Protein AF-A0A3G3CBD1-F1 (afdb_monomer)

pLDDT: mean 96.03, std 3.18, range [82.62, 98.62]

InterPro domains:
  IPR000298 Cytochrome c oxidase subunit III-like [PF00510] (3-67)
  IPR000298 Cytochrome c oxidase subunit III-like [PS50253] (1-67)
  IPR024791 Cytochrome c oxidase subunit III [PTHR11403] (2-67)
  IPR035973 Cytochrome c oxidase subunit III-like superfamily [SSF81452] (1-67)

Mean predicted aligned error: 3.52 Å

Nearest PDB structures (foldseek):
  8ugj-assembly1_4C  TM=9.298E-01  e=1.526E-05  Sus scrofa
  8pw5-assembly1_c  TM=9.263E-01  e=9.768E-05  Mus musculus

Structure (mmCIF, N/CA/C/O backbone):
data_AF-A0A3G3CBD1-F1
#
_entry.id   AF-A0A3G3CBD1-F1
#
loop_
_atom_site.group_PDB
_atom_site.id
_atom_site.type_symbol
_atom_site.label_atom_id
_atom_site.label_alt_id
_atom_site.label_comp_id
_atom_site.label_asym_id
_atom_site.label_entity_id
_atom_site.label_seq_id
_atom_site.pdbx_PDB_ins_code
_atom_site.Cartn_x
_atom_site.Cartn_y
_atom_site.Cartn_z
_atom_site.occupancy
_atom_site.B_iso_or_equiv
_atom_site.auth_seq_id
_atom_site.auth_comp_id
_atom_site.auth_asym_id
_atom_site.auth_atom_id
_atom_site.pdbx_PDB_model_num
ATOM 1 N N . GLY A 1 1 ? 2.812 -4.754 -20.186 1.00 86.56 1 GLY A N 1
ATOM 2 C CA . GLY A 1 1 ? 3.600 -3.579 -19.771 1.00 86.56 1 GLY A CA 1
ATOM 3 C C . GLY A 1 1 ? 5.028 -3.689 -20.262 1.00 86.56 1 GL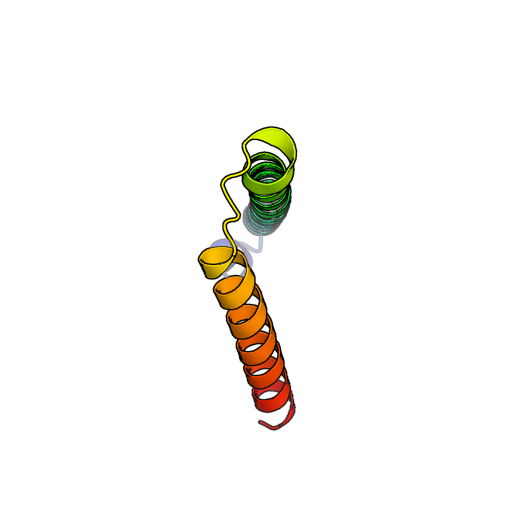Y A C 1
ATOM 4 O O . GLY A 1 1 ? 5.289 -3.306 -21.390 1.00 86.56 1 GLY A O 1
ATOM 5 N N . LEU A 1 2 ? 5.922 -4.274 -19.457 1.00 89.31 2 LEU A N 1
ATOM 6 C CA . LEU A 1 2 ? 7.372 -4.295 -19.717 1.00 89.31 2 LEU A CA 1
ATOM 7 C C . LEU A 1 2 ? 7.779 -4.963 -21.041 1.00 89.31 2 LEU A C 1
ATOM 9 O O . LEU A 1 2 ? 8.601 -4.417 -21.761 1.00 89.31 2 LEU A O 1
ATOM 13 N N . SER A 1 3 ? 7.168 -6.094 -21.413 1.00 90.88 3 SER A N 1
ATOM 14 C CA . SER A 1 3 ? 7.454 -6.743 -22.706 1.00 90.88 3 SER A CA 1
ATOM 15 C C . SER A 1 3 ? 7.111 -5.839 -23.903 1.00 90.88 3 SER A C 1
ATOM 17 O O . SER A 1 3 ? 7.947 -5.685 -24.789 1.00 90.88 3 SER A O 1
ATOM 19 N N . SER A 1 4 ? 5.949 -5.170 -23.882 1.00 92.19 4 SER A N 1
ATOM 20 C CA . SER A 1 4 ? 5.549 -4.197 -24.917 1.00 92.19 4 SER A CA 1
ATOM 21 C C . SER A 1 4 ? 6.483 -2.992 -24.959 1.00 92.19 4 SER A C 1
ATOM 23 O O . SER A 1 4 ? 6.835 -2.516 -26.032 1.00 92.19 4 SER A O 1
ATOM 25 N N . TRP A 1 5 ? 6.942 -2.535 -23.794 1.00 92.25 5 TRP A N 1
ATOM 26 C CA . TRP A 1 5 ? 7.887 -1.431 -23.722 1.00 92.25 5 TRP A CA 1
ATOM 27 C C . TRP A 1 5 ? 9.258 -1.807 -24.299 1.00 92.25 5 TRP A C 1
ATOM 29 O O . TRP A 1 5 ? 9.822 -1.031 -25.061 1.00 92.25 5 TRP A O 1
ATOM 39 N N . PHE A 1 6 ? 9.775 -3.003 -24.008 1.00 92.69 6 PHE A N 1
ATOM 40 C CA . PHE A 1 6 ? 11.090 -3.427 -24.499 1.00 92.69 6 PHE A CA 1
ATOM 41 C C . PHE A 1 6 ? 11.100 -3.884 -25.963 1.00 92.69 6 PHE A C 1
ATOM 43 O O . PHE A 1 6 ? 12.122 -3.727 -26.619 1.00 92.69 6 PHE A O 1
ATOM 50 N N . HIS A 1 7 ? 9.998 -4.440 -26.479 1.00 92.25 7 HIS A N 1
ATOM 51 C CA . HIS A 1 7 ? 9.944 -4.968 -27.851 1.00 92.25 7 HIS A CA 1
ATOM 52 C C . HIS A 1 7 ? 9.298 -4.000 -28.846 1.00 92.25 7 HIS A C 1
ATOM 54 O O . HIS A 1 7 ? 9.749 -3.908 -29.982 1.00 92.25 7 HIS A O 1
ATOM 60 N N . ASN A 1 8 ? 8.261 -3.269 -28.425 1.00 91.62 8 ASN A N 1
ATOM 61 C CA . ASN A 1 8 ? 7.490 -2.379 -29.298 1.00 91.62 8 ASN A CA 1
ATOM 62 C C . ASN A 1 8 ? 7.740 -0.890 -29.000 1.00 91.62 8 ASN A C 1
ATOM 64 O O . ASN A 1 8 ? 7.114 -0.041 -29.627 1.00 91.62 8 ASN A O 1
ATOM 68 N N . TYR A 1 9 ? 8.602 -0.563 -28.025 1.00 89.38 9 TYR A N 1
ATOM 69 C CA . TYR A 1 9 ? 8.853 0.800 -27.520 1.00 89.38 9 TYR A CA 1
ATOM 70 C C . TYR A 1 9 ? 7.598 1.546 -27.038 1.00 89.38 9 TYR A C 1
ATOM 72 O O . TYR A 1 9 ? 7.630 2.752 -26.797 1.00 89.38 9 TYR A O 1
ATOM 80 N N . GLU A 1 10 ? 6.493 0.826 -26.834 1.00 93.12 10 GLU A N 1
AT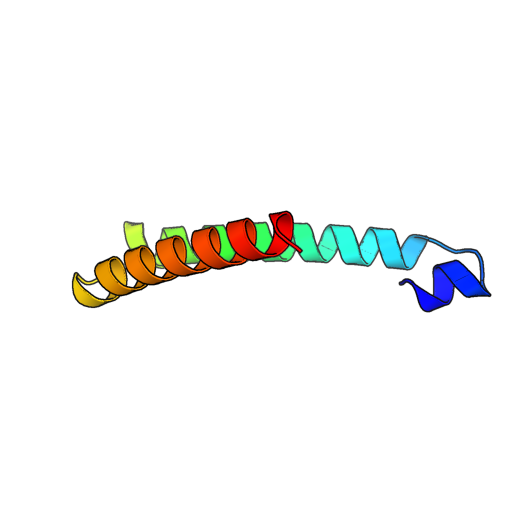OM 81 C CA . GLU A 1 10 ? 5.207 1.403 -26.471 1.00 93.12 10 GLU A CA 1
ATOM 82 C C . GLU A 1 10 ? 4.987 1.280 -24.9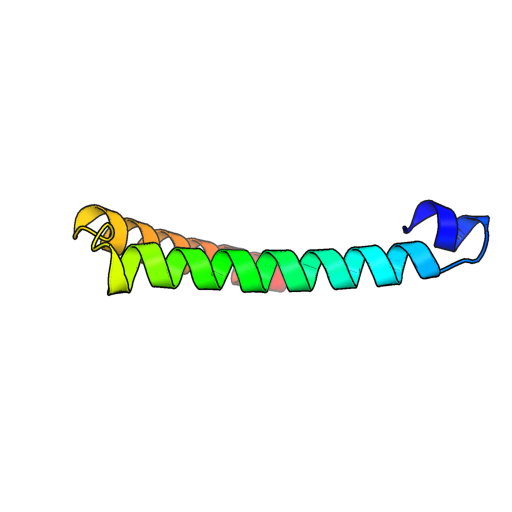56 1.00 93.12 10 GLU A C 1
ATOM 84 O O . GLU A 1 10 ? 4.917 0.180 -24.396 1.00 93.12 10 GLU A O 1
ATOM 89 N N . SER A 1 11 ? 4.909 2.422 -24.272 1.00 92.62 11 SER A N 1
ATOM 90 C CA . SER A 1 11 ? 4.857 2.511 -22.805 1.00 92.62 11 SER A CA 1
ATOM 91 C C . SER A 1 11 ? 3.441 2.639 -22.235 1.00 92.62 11 SER A C 1
ATOM 93 O O . SER A 1 11 ? 3.271 2.584 -21.015 1.00 92.62 11 SER A O 1
ATOM 95 N N . SER A 1 12 ? 2.416 2.755 -23.086 1.00 93.75 12 SER A N 1
ATOM 96 C CA . SER A 1 12 ? 1.009 2.938 -22.691 1.00 93.75 12 SER A CA 1
ATOM 97 C C . SER A 1 12 ? 0.563 1.907 -21.646 1.00 93.75 12 SER A C 1
ATOM 99 O O . SER A 1 12 ? 0.045 2.261 -20.588 1.00 93.75 12 SER A O 1
ATOM 101 N N . LEU A 1 13 ? 0.869 0.628 -21.874 1.00 94.12 13 LEU A N 1
ATOM 102 C CA . LEU A 1 13 ? 0.529 -0.470 -20.968 1.00 94.12 13 LEU A CA 1
ATOM 103 C C . LEU A 1 13 ? 1.270 -0.419 -19.623 1.00 94.12 13 LEU A C 1
ATOM 105 O O . LEU A 1 13 ? 0.770 -0.961 -18.639 1.00 94.12 13 LEU A O 1
ATOM 109 N N . VAL A 1 14 ? 2.466 0.177 -19.560 1.00 94.94 14 VAL A N 1
ATOM 110 C CA . VAL A 1 14 ? 3.170 0.397 -18.283 1.00 94.94 14 VAL A CA 1
ATOM 111 C C . VAL A 1 14 ? 2.462 1.497 -17.496 1.00 94.94 14 VAL A C 1
ATOM 113 O O . VAL A 1 14 ? 2.175 1.296 -16.320 1.00 94.94 14 VAL A O 1
ATOM 116 N N . PHE A 1 15 ? 2.093 2.606 -18.145 1.00 95.12 15 PHE A N 1
ATOM 117 C CA . PHE A 1 15 ? 1.349 3.691 -17.499 1.00 95.12 15 PHE A CA 1
ATOM 118 C C . PHE A 1 15 ? -0.019 3.243 -16.986 1.00 95.12 15 PHE A C 1
ATOM 120 O O . PHE A 1 15 ? -0.354 3.517 -15.834 1.00 95.12 15 PHE A O 1
ATOM 127 N N . PHE A 1 16 ? -0.781 2.495 -17.789 1.00 96.56 16 PHE A N 1
ATOM 128 C CA . PHE A 1 16 ? -2.046 1.916 -17.336 1.00 96.56 16 PHE A CA 1
ATOM 129 C C . PHE A 1 16 ? -1.849 0.949 -16.163 1.00 96.56 16 PHE A C 1
ATOM 131 O O . PHE A 1 16 ? -2.615 0.998 -15.204 1.00 96.56 16 PHE A O 1
ATOM 138 N N . GLY A 1 17 ? -0.806 0.114 -16.194 1.00 96.31 17 GLY A N 1
ATOM 139 C CA . GLY A 1 17 ? -0.477 -0.778 -15.080 1.00 96.31 17 GLY A CA 1
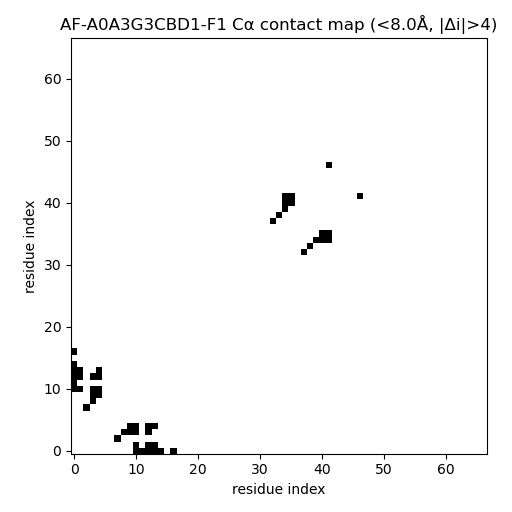ATOM 140 C C . GLY A 1 17 ? -0.164 -0.018 -13.788 1.00 96.31 17 GLY A C 1
ATOM 141 O O . GLY A 1 17 ? -0.702 -0.353 -12.735 1.00 96.31 17 GLY A O 1
ATOM 142 N N . MET A 1 18 ? 0.643 1.043 -13.870 1.00 96.25 18 MET A N 1
ATOM 143 C CA . MET A 1 18 ? 0.968 1.894 -12.721 1.00 96.25 18 MET A CA 1
ATOM 144 C C . MET A 1 18 ? -0.267 2.619 -12.178 1.00 96.25 18 MET A C 1
ATOM 146 O O . MET A 1 18 ? -0.471 2.650 -10.966 1.00 96.25 18 MET A O 1
ATOM 150 N N . LEU A 1 19 ? -1.124 3.151 -13.057 1.00 97.81 19 LEU A N 1
ATOM 151 C CA . LEU A 1 19 ? -2.385 3.781 -12.664 1.00 97.81 19 LEU A CA 1
ATOM 152 C C . LEU A 1 19 ? -3.282 2.793 -11.910 1.00 97.81 19 LEU A C 1
ATOM 154 O O . LEU A 1 19 ? -3.782 3.116 -10.834 1.00 97.81 19 LEU A O 1
ATOM 158 N N . LEU A 1 20 ? -3.456 1.583 -12.447 1.00 97.88 20 LEU A N 1
ATOM 159 C CA . LEU A 1 20 ? -4.257 0.545 -11.805 1.00 97.88 20 LEU A CA 1
ATOM 160 C C . LEU A 1 20 ? -3.670 0.138 -10.452 1.00 97.88 20 LEU A C 1
ATOM 162 O O . LEU A 1 20 ? -4.432 0.042 -9.497 1.00 97.88 20 LEU A O 1
ATOM 166 N N . MET A 1 21 ? -2.346 -0.024 -10.337 1.00 97.94 21 MET A N 1
ATOM 167 C CA . MET A 1 21 ? -1.707 -0.305 -9.045 1.00 97.94 21 MET A CA 1
ATOM 168 C C . MET A 1 21 ? -1.972 0.796 -8.014 1.00 97.94 21 MET A C 1
ATOM 170 O O . MET A 1 21 ? -2.301 0.503 -6.870 1.00 97.94 21 MET A O 1
ATOM 174 N N . ILE A 1 22 ? -1.871 2.070 -8.393 1.00 98.44 22 ILE A N 1
ATOM 175 C CA . ILE A 1 22 ? -2.156 3.173 -7.464 1.00 98.44 22 ILE A CA 1
ATOM 176 C C . ILE A 1 22 ? -3.631 3.144 -7.043 1.00 98.44 22 ILE A C 1
ATOM 178 O O . ILE A 1 22 ? -3.944 3.261 -5.856 1.00 98.44 22 ILE A O 1
ATOM 182 N N . LEU A 1 23 ? -4.544 2.942 -7.996 1.00 98.44 23 LEU A N 1
ATOM 183 C CA . LEU A 1 23 ? -5.975 2.865 -7.714 1.00 98.44 23 LEU A CA 1
ATOM 184 C C . LEU A 1 23 ? -6.321 1.689 -6.796 1.00 98.44 23 LEU A C 1
ATOM 186 O O . LEU A 1 23 ? -7.160 1.857 -5.909 1.00 98.44 23 LEU A O 1
ATOM 190 N N . THR A 1 24 ? -5.714 0.515 -6.978 1.00 98.50 24 THR A N 1
ATOM 191 C CA . THR A 1 24 ? -5.955 -0.636 -6.097 1.00 98.50 24 THR A CA 1
ATOM 192 C C . THR A 1 24 ? -5.407 -0.385 -4.701 1.00 98.50 24 THR A C 1
ATOM 194 O O . THR A 1 24 ? -6.118 -0.651 -3.737 1.00 98.50 24 THR A O 1
ATOM 197 N N . MET A 1 25 ? -4.213 0.207 -4.570 1.00 98.44 25 MET A N 1
ATOM 198 C CA . MET A 1 25 ? -3.648 0.564 -3.265 1.00 98.44 25 MET A CA 1
ATOM 199 C C . MET A 1 25 ? -4.561 1.536 -2.507 1.00 98.44 25 MET A C 1
ATOM 201 O O . MET A 1 25 ? -4.884 1.293 -1.346 1.00 98.44 25 MET A O 1
ATOM 205 N N . ILE A 1 26 ? -5.047 2.598 -3.158 1.00 98.50 26 ILE A N 1
ATOM 206 C CA . ILE A 1 26 ? -5.953 3.574 -2.526 1.00 98.50 26 ILE A CA 1
ATOM 207 C C . ILE A 1 26 ? -7.266 2.913 -2.089 1.00 98.50 26 ILE A C 1
ATOM 209 O O . ILE A 1 26 ? -7.740 3.146 -0.976 1.00 98.50 26 ILE A O 1
ATOM 213 N N . GLN A 1 27 ? -7.867 2.090 -2.953 1.00 98.31 27 GLN A N 1
ATOM 214 C CA . GLN A 1 27 ? -9.126 1.408 -2.641 1.00 98.31 27 GLN A CA 1
ATOM 215 C C . GLN A 1 27 ? -8.964 0.403 -1.503 1.00 98.31 27 GLN A C 1
ATOM 217 O O . GLN A 1 27 ? -9.810 0.361 -0.613 1.00 98.31 27 GLN A O 1
ATOM 222 N N . TRP A 1 28 ? -7.859 -0.339 -1.489 1.00 98.50 28 TRP A N 1
ATOM 223 C CA . TRP A 1 28 ? -7.574 -1.298 -0.434 1.00 98.50 28 TRP A CA 1
ATOM 224 C C . TRP A 1 28 ? -7.403 -0.608 0.922 1.00 98.50 28 TRP A C 1
ATOM 226 O O . TRP A 1 28 ? -8.078 -0.974 1.881 1.00 98.50 28 TRP A O 1
ATOM 236 N N . TRP A 1 29 ? -6.593 0.452 0.999 1.00 98.31 29 TRP A N 1
ATOM 237 C CA . TRP A 1 29 ? -6.417 1.208 2.244 1.00 98.31 29 TRP A CA 1
ATOM 238 C C . TRP A 1 29 ? -7.717 1.844 2.738 1.00 98.31 29 TRP A C 1
ATOM 240 O O . TRP A 1 29 ? -8.003 1.817 3.935 1.00 98.31 29 TRP A O 1
ATOM 250 N N . ARG A 1 30 ? -8.539 2.372 1.827 1.00 98.31 30 ARG A N 1
ATOM 251 C CA . ARG A 1 30 ? -9.878 2.873 2.157 1.00 98.31 30 ARG A CA 1
ATOM 252 C C . ARG A 1 30 ? -10.735 1.786 2.807 1.00 98.31 30 ARG A C 1
ATOM 254 O O . ARG A 1 30 ? -11.441 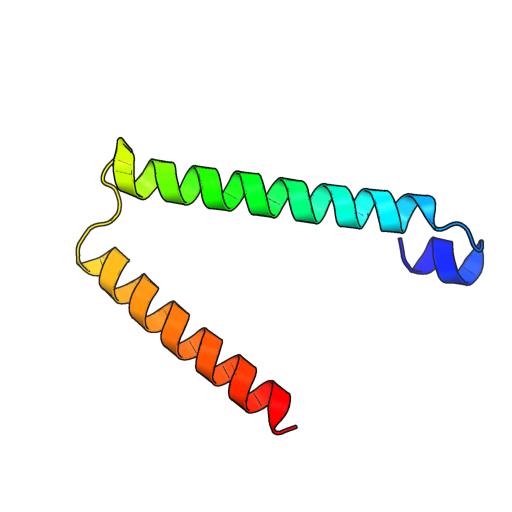2.076 3.771 1.00 98.31 30 ARG A O 1
ATOM 261 N N . ASP A 1 31 ? -10.693 0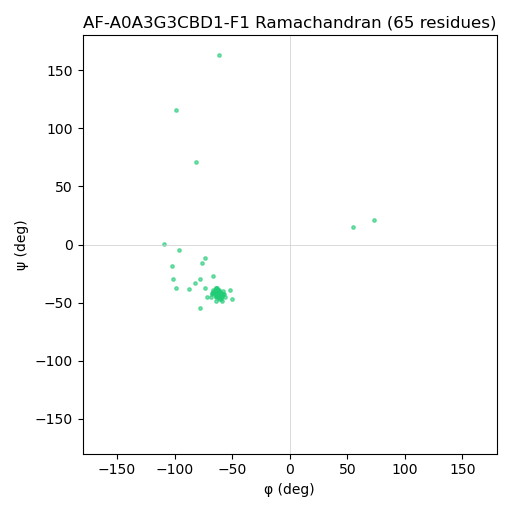.566 2.287 1.00 98.19 31 ASP A N 1
ATOM 262 C CA . ASP A 1 31 ? -11.515 -0.528 2.797 1.00 98.19 31 ASP A CA 1
ATOM 263 C C . ASP A 1 31 ? -10.993 -1.040 4.155 1.00 98.19 31 ASP A C 1
ATOM 265 O O . ASP A 1 31 ? -11.798 -1.181 5.072 1.00 98.19 31 ASP A O 1
ATOM 269 N N . ILE A 1 32 ? -9.672 -1.101 4.381 1.00 98.00 32 ILE A N 1
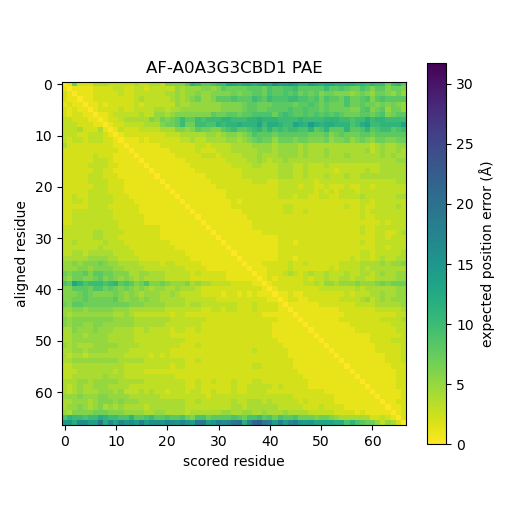ATOM 270 C CA . ILE A 1 32 ? -9.087 -1.360 5.719 1.00 98.00 32 ILE A CA 1
ATOM 271 C C . ILE A 1 32 ? -9.538 -0.302 6.749 1.00 98.00 32 ILE A C 1
ATOM 273 O O . ILE A 1 32 ? -9.881 -0.615 7.895 1.00 98.00 32 ILE A O 1
ATOM 277 N N . ILE A 1 33 ? -9.565 0.982 6.368 1.00 97.94 33 ILE A N 1
ATOM 278 C CA . ILE A 1 33 ? -10.046 2.055 7.257 1.00 97.94 33 ILE A CA 1
ATOM 279 C C . ILE A 1 33 ? -11.531 1.856 7.584 1.00 97.94 33 ILE A C 1
ATOM 281 O O . ILE A 1 33 ? -11.949 2.077 8.722 1.00 97.94 33 ILE A O 1
ATOM 285 N N . ARG A 1 34 ? -12.334 1.402 6.617 1.00 98.31 34 ARG A N 1
ATOM 286 C CA . ARG A 1 34 ? -13.758 1.131 6.841 1.00 98.31 34 ARG A CA 1
ATOM 287 C C . ARG A 1 34 ? -13.991 -0.057 7.765 1.00 98.31 34 ARG A C 1
ATOM 289 O O . ARG A 1 34 ? -14.784 0.069 8.700 1.00 98.31 34 ARG A O 1
ATOM 296 N N . GLU A 1 35 ? -13.272 -1.151 7.545 1.00 97.94 35 GLU A N 1
ATOM 297 C CA . GLU A 1 35 ? -13.315 -2.352 8.384 1.00 97.94 35 GLU A CA 1
ATOM 298 C C . GLU A 1 35 ? -12.948 -2.038 9.840 1.00 97.94 35 GLU A C 1
ATOM 300 O O . GLU A 1 35 ? -13.586 -2.523 10.778 1.00 97.94 35 GLU A O 1
ATOM 305 N N . SER A 1 36 ? -11.954 -1.171 10.040 1.00 96.12 36 SER A N 1
ATOM 306 C CA . SER A 1 36 ? -11.488 -0.781 11.371 1.00 96.12 36 SER A CA 1
ATOM 307 C C . SER A 1 36 ? -12.388 0.238 12.067 1.00 96.12 36 SER A C 1
ATOM 309 O O . SER A 1 36 ? -12.832 -0.008 13.186 1.00 96.12 36 SER A O 1
ATOM 311 N N . THR A 1 37 ? -12.660 1.375 11.424 1.00 96.38 37 THR A N 1
ATOM 312 C CA . THR A 1 37 ? -13.262 2.550 12.076 1.00 96.38 37 THR A CA 1
ATOM 313 C C . THR A 1 37 ? -14.785 2.493 12.076 1.00 96.38 37 THR A C 1
ATOM 315 O O . THR A 1 37 ? -15.410 2.889 13.056 1.00 96.38 37 THR A O 1
ATOM 318 N N . PHE A 1 38 ? -15.395 2.005 10.993 1.00 96.12 38 PHE A N 1
ATOM 319 C CA . PHE A 1 38 ? -16.853 2.032 10.838 1.00 96.12 38 PHE A CA 1
ATOM 320 C C . PHE A 1 38 ? -17.515 0.682 11.133 1.00 96.12 38 PHE A C 1
ATOM 322 O O . PHE A 1 38 ? -18.654 0.666 11.588 1.00 96.12 38 PHE A O 1
ATOM 329 N N . GLN A 1 39 ? -16.827 -0.440 10.896 1.00 96.44 39 GLN A N 1
ATOM 330 C CA . GLN A 1 39 ? -17.381 -1.787 11.116 1.00 96.44 39 GLN A CA 1
ATOM 331 C C . GLN A 1 39 ? -16.880 -2.458 12.404 1.00 96.44 39 GLN A C 1
ATOM 333 O O . GLN A 1 39 ? -17.513 -3.390 12.892 1.00 96.44 39 GLN A O 1
ATOM 338 N N . GLY A 1 40 ? -15.771 -1.980 12.979 1.00 94.25 40 GLY A N 1
ATOM 339 C CA . GLY A 1 40 ? -15.254 -2.460 14.262 1.00 94.25 40 GLY A CA 1
ATOM 340 C C . GLY A 1 40 ? -14.604 -3.848 14.219 1.00 94.25 40 GLY A C 1
ATOM 341 O O . GLY A 1 40 ? -14.472 -4.491 15.260 1.00 94.25 40 GLY A O 1
ATOM 342 N N . PHE A 1 41 ? -14.165 -4.330 13.051 1.00 95.81 41 PHE A N 1
ATOM 343 C CA . PHE A 1 41 ? -13.590 -5.676 12.908 1.00 95.81 41 PHE A CA 1
ATOM 344 C C . PHE A 1 41 ? -12.177 -5.826 13.496 1.00 95.81 41 PHE A C 1
ATOM 346 O O . PHE A 1 41 ? -11.681 -6.941 13.681 1.00 95.81 41 PHE A O 1
ATOM 353 N N . HIS A 1 42 ? -11.525 -4.721 13.858 1.00 95.75 42 HIS A N 1
ATOM 354 C CA . HIS A 1 42 ? -10.181 -4.717 14.434 1.00 95.75 42 HIS A CA 1
ATOM 355 C C . HIS A 1 42 ?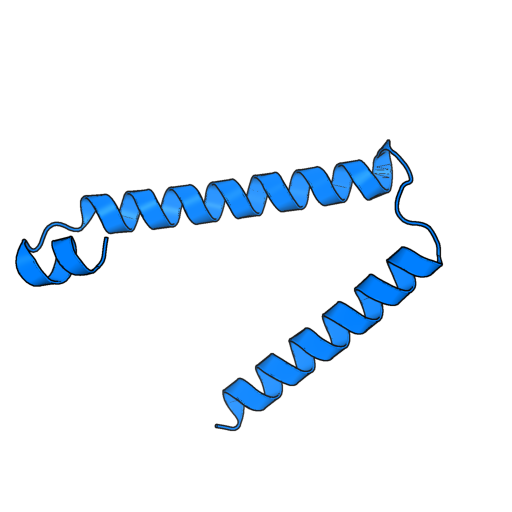 -10.202 -5.030 15.940 1.00 95.75 42 HIS A C 1
ATOM 357 O O . HIS A 1 42 ? -9.934 -4.178 16.785 1.00 95.75 42 HIS A O 1
ATOM 363 N N . THR A 1 43 ? -10.497 -6.287 16.282 1.00 97.25 43 THR A N 1
ATOM 364 C CA . THR A 1 43 ? -10.376 -6.794 17.660 1.00 97.25 43 THR A CA 1
ATOM 365 C C . THR A 1 43 ? -8.927 -6.715 18.169 1.00 97.25 43 THR A C 1
ATOM 367 O O . THR A 1 43 ? -7.978 -6.635 17.386 1.00 97.25 43 THR A O 1
ATOM 370 N N . SER A 1 44 ? -8.720 -6.809 19.489 1.00 96.69 44 SER A N 1
ATOM 371 C CA . SER A 1 44 ? -7.378 -6.753 20.104 1.00 96.69 44 SER A CA 1
ATOM 372 C C . SER A 1 44 ? -6.374 -7.735 19.473 1.00 96.69 44 SER A C 1
ATOM 374 O O . SER A 1 44 ? -5.221 -7.377 19.224 1.00 96.69 44 SER A O 1
ATOM 376 N N . LYS A 1 45 ? -6.821 -8.951 19.126 1.00 97.31 45 LYS A N 1
ATOM 377 C CA . LYS A 1 45 ? -5.983 -9.950 18.446 1.00 97.31 45 LYS A CA 1
ATOM 378 C C . LYS A 1 45 ? -5.540 -9.481 17.053 1.00 97.31 45 LYS A C 1
ATOM 380 O O . LYS A 1 45 ? -4.366 -9.621 16.723 1.00 97.31 45 LYS A O 1
ATOM 385 N N . VAL A 1 46 ? -6.452 -8.908 16.262 1.00 97.44 46 VAL A N 1
ATOM 386 C CA . VAL A 1 46 ? -6.158 -8.375 14.916 1.00 97.44 46 VAL A CA 1
ATOM 387 C C . VAL A 1 46 ? -5.173 -7.214 15.009 1.00 97.44 46 VAL A C 1
ATOM 389 O O . VAL A 1 46 ? -4.178 -7.189 14.291 1.00 97.44 46 VAL A O 1
ATOM 392 N N . TYR A 1 47 ? -5.393 -6.296 15.950 1.00 96.62 47 TYR A N 1
ATOM 393 C CA . TYR A 1 47 ? -4.514 -5.148 16.146 1.00 96.62 47 TYR A CA 1
ATOM 394 C C . TYR A 1 47 ? -3.086 -5.556 16.543 1.00 96.62 47 TYR A C 1
ATOM 396 O O . TYR A 1 47 ? -2.114 -5.024 16.004 1.00 96.62 47 TYR A O 1
ATOM 404 N N . ASN A 1 48 ? -2.939 -6.554 17.420 1.00 97.94 48 ASN A N 1
ATOM 405 C CA . ASN A 1 48 ? -1.627 -7.123 17.737 1.00 97.94 48 ASN A CA 1
ATOM 406 C C . ASN A 1 48 ? -0.979 -7.788 16.512 1.00 97.94 48 ASN A C 1
ATOM 408 O O . ASN A 1 48 ? 0.220 -7.624 16.301 1.00 97.94 48 ASN A O 1
ATOM 412 N N . GLY A 1 49 ? -1.759 -8.483 15.678 1.00 98.38 49 GLY A N 1
ATOM 413 C CA . GLY A 1 49 ? -1.282 -9.047 14.413 1.00 98.38 49 GLY A CA 1
ATOM 414 C C . GLY A 1 49 ? -0.742 -7.983 13.451 1.00 98.38 49 GLY A C 1
ATOM 415 O O . GLY A 1 49 ? 0.356 -8.142 12.927 1.00 98.38 49 GLY A O 1
ATOM 416 N N . LEU A 1 50 ? -1.457 -6.864 13.283 1.00 97.56 50 LEU A N 1
ATOM 417 C CA . LEU A 1 50 ? -1.017 -5.740 12.444 1.00 97.56 50 LEU A CA 1
ATOM 418 C C . LEU A 1 50 ? 0.286 -5.108 12.957 1.00 97.56 50 LEU A C 1
ATOM 420 O O . LEU A 1 50 ? 1.167 -4.787 12.162 1.00 97.56 50 LEU A O 1
ATOM 424 N N . ARG A 1 51 ? 0.449 -4.977 14.282 1.00 98.12 51 ARG A N 1
ATOM 425 C CA . ARG A 1 51 ? 1.698 -4.486 14.892 1.00 98.12 51 ARG A CA 1
ATOM 426 C C . ARG A 1 51 ? 2.886 -5.395 14.580 1.00 98.12 51 ARG A C 1
ATOM 428 O O . ARG A 1 51 ? 3.936 -4.899 14.181 1.00 98.12 51 ARG A O 1
ATOM 435 N N . TRP A 1 52 ? 2.717 -6.709 14.732 1.00 98.62 52 TRP A N 1
ATOM 436 C CA . TRP A 1 52 ? 3.749 -7.683 14.363 1.00 98.62 52 TRP A CA 1
ATOM 437 C C . TRP A 1 52 ? 4.046 -7.671 12.865 1.00 98.62 52 TRP A C 1
ATOM 439 O O . TRP A 1 52 ? 5.214 -7.667 12.487 1.00 98.62 52 TRP A O 1
ATOM 449 N N . GLY A 1 53 ? 3.014 -7.585 12.023 1.00 98.44 53 GLY A N 1
ATOM 450 C CA . GLY A 1 53 ? 3.170 -7.459 10.575 1.00 98.44 53 GLY A CA 1
ATOM 451 C C . GLY A 1 53 ? 4.022 -6.250 10.184 1.00 98.44 53 GLY A C 1
ATOM 452 O O . GLY A 1 53 ? 4.954 -6.396 9.399 1.00 98.44 53 GLY A O 1
ATOM 453 N N . MET A 1 54 ? 3.776 -5.082 10.790 1.00 98.44 54 MET A N 1
ATOM 454 C CA . MET A 1 54 ? 4.572 -3.882 10.514 1.00 98.44 54 MET A CA 1
ATOM 455 C C . MET A 1 54 ? 6.022 -4.015 10.995 1.00 98.44 54 MET A C 1
ATOM 457 O O . MET A 1 54 ? 6.939 -3.612 10.286 1.00 98.44 54 MET A O 1
ATOM 461 N N . MET A 1 55 ? 6.254 -4.608 12.172 1.00 98.62 55 MET A N 1
ATOM 462 C CA . MET A 1 55 ? 7.617 -4.866 12.654 1.00 98.62 55 MET A CA 1
ATOM 463 C C . MET A 1 55 ? 8.394 -5.773 11.691 1.00 98.62 55 MET A C 1
ATOM 465 O O . MET A 1 55 ? 9.529 -5.459 11.344 1.00 98.62 55 MET A O 1
ATOM 469 N N . LEU A 1 56 ? 7.777 -6.858 11.216 1.00 98.44 56 LEU A N 1
ATOM 470 C CA . LEU A 1 56 ? 8.401 -7.775 10.259 1.00 98.44 56 LEU A CA 1
ATOM 471 C C . LEU A 1 56 ? 8.645 -7.120 8.893 1.00 98.44 56 LEU A C 1
ATOM 473 O O . LEU A 1 56 ? 9.706 -7.331 8.315 1.00 98.44 56 LEU A O 1
ATOM 477 N N . PHE A 1 57 ? 7.712 -6.294 8.410 1.00 98.38 57 PHE A N 1
ATOM 478 C CA . PHE A 1 57 ? 7.888 -5.526 7.175 1.00 98.38 57 PHE A CA 1
ATOM 479 C C . P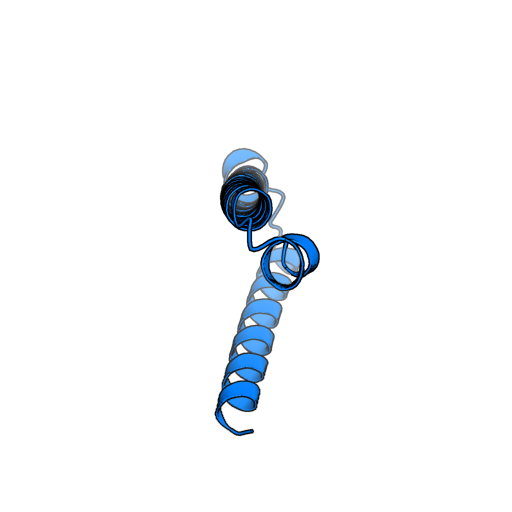HE A 1 57 ? 9.083 -4.561 7.265 1.00 98.38 57 PHE A C 1
ATOM 481 O O . PHE A 1 57 ? 9.915 -4.512 6.365 1.00 98.38 57 PHE A O 1
ATOM 488 N N . ILE A 1 58 ? 9.236 -3.842 8.381 1.00 98.38 58 ILE A N 1
ATOM 489 C CA . ILE A 1 58 ? 10.403 -2.969 8.589 1.00 98.38 58 ILE A CA 1
ATOM 490 C C . ILE A 1 58 ? 11.696 -3.790 8.611 1.00 98.38 58 ILE A C 1
ATOM 492 O O . ILE A 1 58 ? 12.685 -3.388 8.003 1.00 98.38 58 ILE A O 1
ATOM 496 N N . ILE A 1 59 ? 11.697 -4.949 9.279 1.00 98.44 59 ILE A N 1
ATOM 497 C CA . ILE A 1 59 ? 12.865 -5.839 9.300 1.00 98.44 59 ILE A CA 1
ATOM 498 C C . ILE A 1 59 ? 13.231 -6.293 7.880 1.00 98.44 59 ILE A C 1
ATOM 500 O O . ILE A 1 59 ? 14.413 -6.278 7.540 1.00 98.44 59 ILE A O 1
ATOM 504 N N . SER A 1 60 ? 12.255 -6.640 7.030 1.00 98.00 60 SER A N 1
ATOM 505 C CA . SER A 1 60 ? 12.550 -7.016 5.641 1.00 98.00 60 SER A CA 1
ATOM 506 C C . SER A 1 60 ? 13.154 -5.870 4.828 1.00 98.00 60 SER A C 1
ATOM 508 O O . SER A 1 60 ? 14.079 -6.119 4.060 1.00 98.00 60 SER A O 1
ATOM 510 N N . GLU A 1 61 ? 12.711 -4.627 5.039 1.00 97.88 61 GLU A N 1
ATOM 511 C CA . GLU A 1 61 ? 13.313 -3.456 4.384 1.00 97.88 61 GLU A CA 1
ATOM 512 C C . GLU A 1 61 ? 14.754 -3.225 4.863 1.00 97.88 61 GLU A C 1
ATOM 514 O O . GLU A 1 61 ? 15.645 -2.993 4.053 1.00 97.88 61 GLU A O 1
ATOM 519 N N . VAL A 1 62 ? 15.031 -3.371 6.165 1.00 97.81 62 VAL A N 1
ATOM 520 C CA . VAL A 1 62 ? 16.406 -3.280 6.695 1.00 97.81 62 VAL A CA 1
ATOM 521 C C . VAL A 1 62 ? 17.319 -4.329 6.051 1.00 97.81 62 VAL A C 1
ATOM 523 O O . VAL A 1 62 ? 18.442 -4.006 5.670 1.00 97.81 62 VAL A O 1
ATOM 526 N N . CYS A 1 63 ? 16.845 -5.568 5.889 1.00 97.69 63 CYS A N 1
ATOM 527 C CA . CYS A 1 63 ? 17.592 -6.609 5.182 1.00 97.69 63 CYS A CA 1
ATOM 528 C C . CYS A 1 63 ? 17.798 -6.279 3.696 1.00 97.69 63 CYS A C 1
ATOM 530 O O . CYS A 1 63 ? 18.879 -6.539 3.176 1.00 97.69 63 CYS A O 1
ATOM 532 N N . PHE A 1 64 ? 16.797 -5.695 3.028 1.00 97.25 64 PHE A N 1
ATOM 533 C CA . PHE A 1 64 ? 16.906 -5.258 1.635 1.00 97.25 64 PHE A CA 1
ATOM 534 C C . PHE A 1 64 ? 17.988 -4.188 1.445 1.00 97.25 64 PHE A C 1
ATOM 536 O O . PHE A 1 64 ? 18.735 -4.265 0.482 1.00 97.25 64 PHE A O 1
ATOM 543 N N . PHE A 1 65 ? 18.123 -3.234 2.373 1.00 94.94 65 PHE A N 1
ATOM 544 C CA . PHE A 1 65 ? 19.183 -2.215 2.314 1.00 94.94 65 PHE A CA 1
ATOM 545 C C . PHE A 1 65 ? 20.572 -2.722 2.729 1.00 94.94 65 PHE A C 1
ATOM 547 O O . PHE A 1 65 ? 21.563 -2.031 2.493 1.00 94.94 65 PHE A O 1
ATOM 554 N N . PHE A 1 66 ? 20.658 -3.881 3.388 1.00 92.38 66 PHE A N 1
ATOM 555 C CA . PHE A 1 66 ? 21.937 -4.493 3.754 1.00 92.38 66 PHE A CA 1
ATOM 556 C C . PHE A 1 66 ? 22.565 -5.295 2.603 1.00 92.38 66 PHE A C 1
ATOM 558 O O . PHE A 1 66 ? 23.791 -5.381 2.534 1.00 92.38 66 PHE A O 1
ATOM 565 N N . ALA A 1 67 ? 21.734 -5.909 1.756 1.00 82.62 67 ALA A N 1
ATOM 566 C CA . ALA A 1 67 ? 22.149 -6.719 0.609 1.00 82.62 67 ALA A CA 1
ATOM 567 C C . ALA A 1 67 ? 22.504 -5.854 -0.611 1.00 82.62 67 ALA A C 1
ATOM 569 O O . ALA A 1 67 ? 23.477 -6.223 -1.306 1.00 82.62 67 ALA A O 1
#

Radius of gyration: 17.98 Å; Cα contacts (8 Å, |Δi|>4): 26; chains: 1; bounding box: 40×14×49 Å

Sequence (67 aa):
GLSSWFHNYESSLVFFGMLLMILTMIQWWRDIIRESTFQGFHTSKVYNGLRWGMMLFIISEVCFFFA

Organism: NCBI:txid1423836

Foldseek 3Di:
DVVCCVPVVDCPVVVVVVVVVVVVVVVVVVVVCCCVPVVPVCDPVNVVVVVVVVVVVVVVVVVVVVD

Solvent-accessible surface area (backbone atoms only — not comparable to full-atom values): 3763 Å² total; per-residue (Å²): 66,69,68,44,31,75,74,66,71,43,53,66,50,40,53,53,50,52,51,49,51,52,53,50,52,53,53,51,54,53,48,53,50,39,42,42,75,76,67,58,69,60,41,75,70,54,49,52,50,53,53,52,50,52,53,53,53,54,51,52,50,56,52,60,76,70,107

Secondary structure (DSSP, 8-state):
-HHHHHHH---HHHHHHHHHHHHHHHHHHHHHHIIIIIS----HHHHHHHHHHHHHHHHHHHHHHH-